Protein AF-A0A7J6AGL4-F1 (afdb_monomer)

pL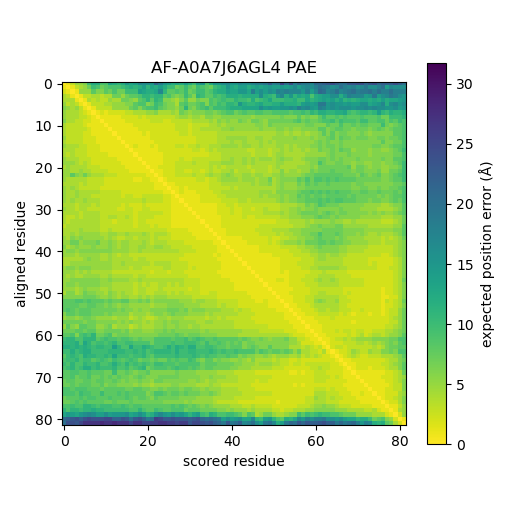DDT: mean 92.25, std 8.06, range [47.16, 97.62]

Secondary structure (DSSP, 8-state):
-GGGG-SHHHHHHHHHHHHHHHSSPPPHHHHHHHHHT--HHHHHHHHHHHTTT--------S--TTPPPHHHHHHTTS----

Foldseek 3Di:
DVVQCPDDVSVVVQQVVCCVPPVGRDDPVNVVVVVVPDDPVNVVVVCCVPQALDQDDDDDDDPCVVPDDSVVVSVVSHDDDD

Structure (mmCIF, N/CA/C/O backbone):
data_AF-A0A7J6AGL4-F1
#
_entry.id   AF-A0A7J6AGL4-F1
#
loop_
_atom_site.group_PDB
_atom_site.id
_atom_site.type_symbol
_atom_site.label_atom_id
_atom_site.label_alt_id
_atom_site.label_comp_id
_atom_site.label_asym_id
_atom_site.label_entity_id
_atom_site.label_seq_id
_atom_site.pdbx_PDB_ins_code
_atom_site.Cartn_x
_atom_site.Cartn_y
_atom_site.Cartn_z
_atom_site.occupancy
_atom_site.B_iso_or_equiv
_atom_site.auth_seq_id
_atom_site.auth_comp_id
_atom_site.auth_asym_id
_atom_site.auth_atom_id
_atom_site.pdbx_PDB_model_num
ATOM 1 N N . MET A 1 1 ? 2.907 6.010 12.334 1.00 64.25 1 MET A N 1
ATOM 2 C CA . MET A 1 1 ? 3.198 7.344 11.754 1.00 64.25 1 MET A CA 1
ATOM 3 C C . MET A 1 1 ? 3.938 8.268 12.713 1.00 64.25 1 MET A C 1
ATOM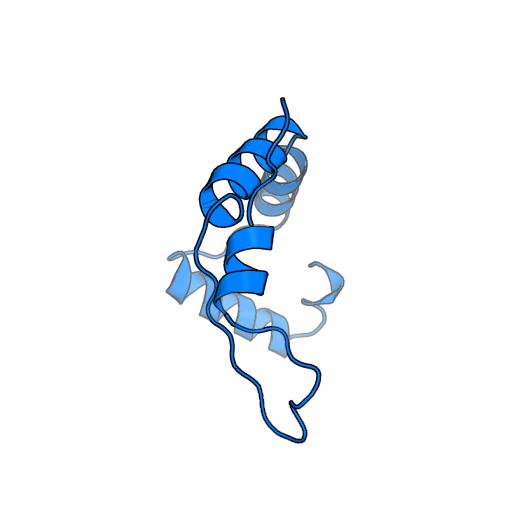 5 O O . MET A 1 1 ? 4.773 9.018 12.238 1.00 64.25 1 MET A O 1
ATOM 9 N N . LEU A 1 2 ? 3.720 8.181 14.031 1.00 68.19 2 LEU A N 1
ATOM 10 C CA . LEU A 1 2 ? 4.381 9.058 15.009 1.00 68.19 2 LEU A CA 1
ATOM 11 C C . LEU A 1 2 ? 5.919 9.080 14.902 1.00 68.19 2 LEU A C 1
ATOM 13 O O . LEU A 1 2 ? 6.519 10.144 14.897 1.00 68.19 2 LEU A O 1
ATOM 17 N N . LEU A 1 3 ? 6.538 7.909 14.716 1.00 71.94 3 LEU A N 1
ATOM 18 C CA . LEU A 1 3 ? 7.995 7.770 14.593 1.00 71.94 3 LEU A CA 1
ATOM 19 C C . LEU A 1 3 ? 8.580 8.383 13.304 1.00 71.94 3 LEU A C 1
ATOM 21 O O . LEU A 1 3 ? 9.783 8.583 13.228 1.00 71.94 3 LEU A O 1
ATOM 25 N N . HIS A 1 4 ? 7.754 8.671 12.288 1.00 75.56 4 HIS A N 1
ATOM 26 C CA . HIS A 1 4 ? 8.213 9.330 11.054 1.00 75.56 4 HIS A CA 1
ATOM 27 C C . HIS A 1 4 ? 8.260 10.859 11.184 1.00 75.56 4 HIS A C 1
ATOM 29 O O . HIS A 1 4 ? 8.822 11.516 10.317 1.00 75.56 4 HIS A O 1
ATOM 35 N N . LEU A 1 5 ? 7.667 11.426 12.238 1.00 81.56 5 LEU A N 1
ATOM 36 C CA . LEU A 1 5 ? 7.626 12.868 12.495 1.00 81.56 5 LEU A CA 1
ATOM 37 C C . LEU A 1 5 ? 8.670 13.295 13.535 1.00 81.56 5 LEU A C 1
ATOM 39 O O . LEU A 1 5 ? 8.492 14.315 14.197 1.00 81.56 5 LEU A O 1
ATOM 43 N N . ASP A 1 6 ? 9.738 12.514 13.701 1.00 79.75 6 ASP A N 1
ATOM 44 C CA . ASP A 1 6 ? 10.813 12.841 14.630 1.00 79.75 6 ASP A CA 1
ATOM 45 C C . ASP A 1 6 ? 11.868 13.729 13.950 1.00 79.75 6 ASP A C 1
ATOM 47 O O . ASP A 1 6 ? 12.495 13.344 12.962 1.00 79.75 6 ASP A O 1
ATOM 51 N N . GLY A 1 7 ? 12.029 14.950 14.459 1.00 89.06 7 GLY A N 1
ATOM 52 C CA . GLY A 1 7 ? 12.900 15.984 13.896 1.00 89.06 7 GLY A CA 1
ATOM 53 C C . GLY A 1 7 ? 12.171 17.085 13.111 1.00 89.06 7 GLY A C 1
ATOM 54 O O . GLY A 1 7 ? 11.046 16.937 12.639 1.00 89.06 7 GLY A O 1
ATOM 55 N N . SER A 1 8 ? 12.828 18.236 12.953 1.00 91.56 8 SER A N 1
ATOM 56 C CA . SER A 1 8 ? 12.232 19.432 12.334 1.00 91.56 8 SER A CA 1
ATOM 57 C C . SER A 1 8 ? 11.972 19.288 10.829 1.00 91.56 8 SER A C 1
ATOM 59 O O . SER A 1 8 ? 10.960 19.782 10.332 1.00 91.56 8 SER A O 1
ATOM 61 N N . THR A 1 9 ? 12.848 18.592 10.102 1.00 92.81 9 THR A N 1
ATOM 62 C CA . THR A 1 9 ? 12.722 18.371 8.652 1.00 92.81 9 THR A CA 1
ATOM 63 C C . THR A 1 9 ? 11.477 17.559 8.268 1.00 92.81 9 THR A C 1
ATOM 65 O O . THR A 1 9 ? 10.702 18.060 7.451 1.00 92.81 9 THR A O 1
ATOM 68 N N . PRO A 1 10 ? 11.218 16.359 8.834 1.00 91.19 10 PRO A N 1
ATOM 69 C CA . PRO A 1 10 ? 10.013 15.601 8.490 1.00 91.19 10 PRO A CA 1
ATOM 70 C C . PRO A 1 10 ? 8.725 16.297 8.941 1.00 91.19 10 PRO A C 1
ATOM 72 O O . PRO A 1 10 ? 7.709 16.202 8.260 1.00 91.19 10 PRO A O 1
ATOM 75 N N . ILE A 1 11 ? 8.759 17.061 10.039 1.00 91.62 11 ILE A N 1
ATOM 76 C CA . ILE A 1 11 ? 7.608 17.875 10.454 1.00 91.62 11 ILE A CA 1
ATOM 77 C C . ILE A 1 11 ? 7.308 18.968 9.418 1.00 91.62 11 ILE A C 1
ATOM 79 O O . ILE A 1 11 ? 6.145 19.196 9.090 1.00 91.62 11 ILE A O 1
ATOM 83 N N . CYS A 1 12 ? 8.338 19.641 8.897 1.00 93.38 12 CYS A N 1
ATOM 84 C CA . CYS A 1 12 ? 8.178 20.678 7.877 1.00 93.38 12 CYS A CA 1
ATOM 85 C C . CYS A 1 12 ? 7.601 20.110 6.569 1.00 93.38 12 CYS A C 1
ATOM 87 O O . CYS A 1 12 ? 6.666 20.687 6.008 1.00 93.38 12 CYS A O 1
ATOM 89 N N . GLU A 1 13 ? 8.103 18.952 6.124 1.00 94.50 13 GLU A N 1
ATOM 90 C CA . GLU A 1 13 ? 7.559 18.230 4.966 1.00 94.50 13 GLU A CA 1
ATOM 91 C C . GLU A 1 13 ? 6.082 17.887 5.168 1.00 94.50 13 GLU A C 1
ATOM 93 O O . GLU A 1 13 ? 5.260 18.202 4.308 1.00 94.50 13 GLU A O 1
ATOM 98 N N . ASP A 1 14 ? 5.729 17.318 6.322 1.00 92.88 14 ASP A N 1
ATOM 99 C CA . ASP A 1 14 ? 4.360 16.905 6.612 1.00 92.88 14 ASP A CA 1
ATOM 100 C C . ASP A 1 14 ? 3.389 18.091 6.630 1.00 92.88 14 ASP A C 1
ATOM 102 O O . ASP A 1 14 ? 2.308 18.010 6.045 1.00 92.88 14 A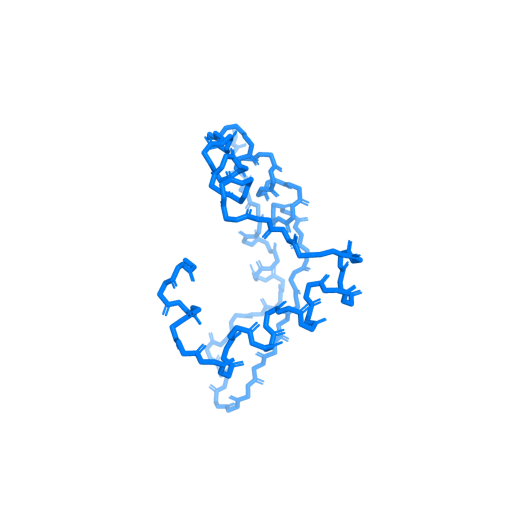SP A O 1
ATOM 106 N N . ILE A 1 15 ? 3.785 19.221 7.231 1.00 93.62 15 ILE A N 1
ATOM 107 C CA . ILE A 1 15 ? 2.991 20.457 7.201 1.00 93.62 15 ILE A CA 1
ATOM 108 C C . ILE A 1 15 ? 2.751 20.890 5.752 1.00 93.62 15 ILE A C 1
ATOM 110 O O . ILE A 1 15 ? 1.603 21.112 5.364 1.00 93.62 15 ILE A O 1
ATOM 114 N N . GLY A 1 16 ? 3.814 20.996 4.949 1.00 95.50 16 GLY A N 1
ATOM 115 C CA . GLY A 1 16 ? 3.718 21.444 3.561 1.00 95.50 16 GLY A CA 1
ATOM 116 C C . GLY A 1 16 ? 2.851 20.517 2.709 1.00 95.50 16 GLY A C 1
ATOM 117 O O . GLY A 1 16 ? 1.906 20.964 2.058 1.00 95.50 16 GLY A O 1
ATOM 118 N N . ARG A 1 17 ? 3.114 19.209 2.760 1.00 95.62 17 ARG A N 1
ATOM 119 C CA . ARG A 1 17 ? 2.371 18.205 1.992 1.00 95.62 17 ARG A CA 1
ATOM 120 C C . ARG A 1 17 ? 0.902 18.161 2.390 1.00 95.62 17 ARG A C 1
ATOM 122 O O . ARG A 1 17 ? 0.044 18.133 1.513 1.00 95.62 17 ARG A O 1
ATOM 129 N N . GLN A 1 18 ? 0.581 18.170 3.684 1.00 95.88 18 GLN A N 1
ATOM 130 C CA . GLN A 1 18 ? -0.817 18.144 4.119 1.00 95.88 18 GLN A CA 1
ATOM 131 C C . GLN A 1 18 ? -1.564 19.432 3.754 1.00 95.88 18 GLN A C 1
ATOM 133 O O . GLN A 1 18 ? -2.728 19.361 3.363 1.00 95.88 18 GLN A O 1
ATOM 138 N N . MET A 1 19 ? -0.901 20.593 3.7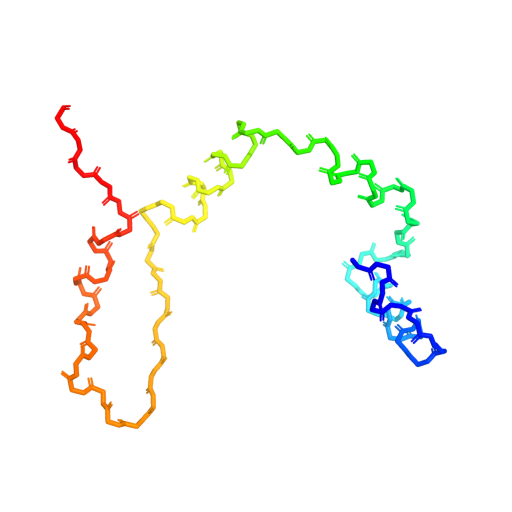91 1.00 96.44 19 MET A N 1
ATOM 139 C CA . MET A 1 19 ? -1.498 21.835 3.287 1.00 96.44 19 MET A CA 1
ATOM 140 C C . MET A 1 19 ? -1.836 21.747 1.799 1.00 96.44 19 MET A C 1
ATOM 142 O O . MET A 1 19 ? -2.916 22.171 1.404 1.00 96.44 19 MET A O 1
ATOM 146 N N . LEU A 1 20 ? -0.969 21.146 0.982 1.00 96.69 20 LEU A N 1
ATOM 147 C CA . LEU A 1 20 ? -1.223 20.992 -0.453 1.00 96.69 20 LEU A CA 1
ATOM 148 C C . LEU A 1 20 ? -2.278 19.920 -0.766 1.00 96.69 20 LEU A C 1
ATOM 150 O O . LEU A 1 20 ? -3.127 20.133 -1.625 1.00 96.69 20 LEU A O 1
ATOM 154 N N . CYS A 1 21 ? -2.247 18.773 -0.083 1.00 95.56 21 CYS A N 1
ATOM 155 C CA . CYS A 1 21 ? -3.160 17.660 -0.360 1.00 95.56 21 CYS A CA 1
ATOM 156 C C . CYS A 1 21 ? -4.548 17.837 0.270 1.00 95.56 21 CYS A C 1
ATOM 158 O O . CYS A 1 21 ? -5.541 17.401 -0.309 1.00 95.56 21 CYS A O 1
ATOM 160 N N . TYR A 1 22 ? -4.621 18.426 1.466 1.00 94.50 22 TYR A N 1
ATOM 161 C CA . TYR A 1 22 ? -5.839 18.472 2.283 1.00 94.50 22 TYR A CA 1
ATOM 162 C C . TYR A 1 22 ? -6.284 19.895 2.645 1.00 94.50 22 TYR A C 1
ATOM 164 O O . TYR A 1 22 ? -7.323 20.054 3.286 1.00 94.50 22 TYR A O 1
ATOM 172 N N . GLY A 1 23 ? -5.503 20.926 2.299 1.00 95.50 23 GLY A N 1
ATOM 173 C CA . GLY A 1 23 ? -5.780 22.320 2.672 1.00 95.50 23 GLY A CA 1
ATOM 174 C C . GLY A 1 23 ? -5.597 22.623 4.162 1.00 95.50 23 GLY A C 1
ATOM 175 O O . GLY A 1 23 ? -5.845 23.744 4.599 1.00 95.50 23 GLY A O 1
ATOM 176 N N . ARG A 1 24 ? -5.200 21.629 4.963 1.00 95.81 24 ARG A N 1
ATOM 177 C CA . ARG A 1 24 ? -4.986 21.750 6.406 1.00 95.81 24 ARG A CA 1
ATOM 178 C C . ARG A 1 24 ? -4.044 20.667 6.904 1.00 95.81 24 ARG A C 1
ATOM 180 O 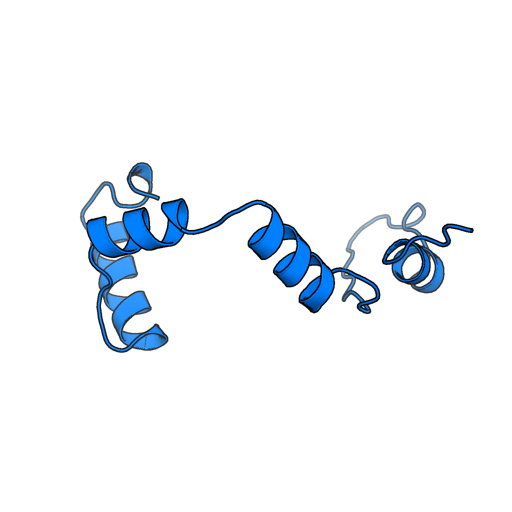O . ARG A 1 24 ? -3.920 19.611 6.290 1.00 95.81 24 ARG A O 1
ATOM 187 N N . ARG A 1 25 ? -3.477 20.886 8.087 1.00 93.75 25 ARG A N 1
ATOM 188 C CA . ARG A 1 25 ? -2.765 19.848 8.828 1.00 93.75 25 ARG A CA 1
ATOM 189 C C . ARG A 1 25 ? -3.757 19.099 9.710 1.00 93.75 25 ARG A C 1
ATOM 191 O O . ARG A 1 25 ? -4.436 19.710 10.534 1.00 93.75 25 ARG A O 1
ATOM 198 N N . ILE A 1 26 ? -3.854 17.792 9.522 1.00 93.56 26 ILE A N 1
ATOM 199 C CA . ILE A 1 26 ? -4.701 16.906 10.314 1.00 93.56 26 ILE A CA 1
ATOM 200 C C . ILE A 1 26 ? -4.007 16.683 11.666 1.00 93.56 26 ILE A C 1
ATOM 202 O O . ILE A 1 26 ? -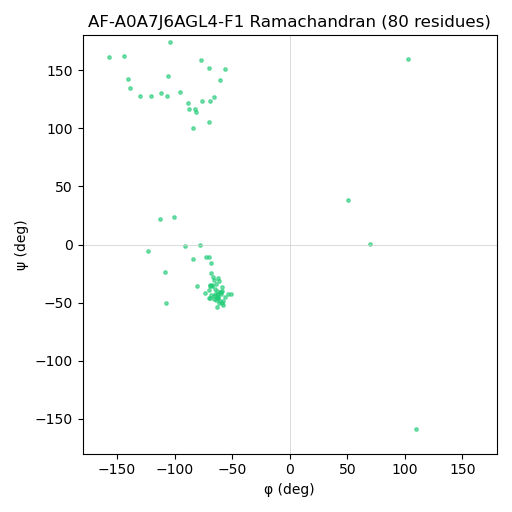2.847 16.260 11.691 1.00 93.56 26 ILE A O 1
ATOM 206 N N . PRO A 1 27 ? -4.664 16.989 12.797 1.00 92.19 27 PRO A N 1
ATOM 207 C CA . PRO A 1 27 ? -4.080 16.760 14.107 1.00 92.19 27 PRO A CA 1
ATOM 208 C C . PRO A 1 27 ? -3.998 15.260 14.420 1.00 92.19 27 PRO A C 1
ATOM 210 O O . PRO A 1 27 ? -4.816 14.463 13.961 1.00 92.19 27 PRO A O 1
ATOM 213 N N . LEU A 1 28 ? -3.016 14.881 15.241 1.00 89.19 28 LEU A N 1
ATOM 214 C CA . LEU A 1 28 ? -2.705 13.475 15.520 1.00 89.19 28 LEU A CA 1
ATOM 215 C C . LEU A 1 28 ? -3.879 12.707 16.147 1.00 89.19 28 LEU A C 1
ATOM 217 O O . LEU A 1 28 ? -4.163 11.602 15.709 1.00 89.19 28 LEU A O 1
ATOM 221 N N . HIS A 1 29 ? -4.619 13.316 17.076 1.00 92.81 29 HIS A N 1
ATOM 222 C CA . HIS A 1 29 ? -5.783 12.677 17.704 1.00 92.81 29 HIS A CA 1
ATOM 223 C C . HIS A 1 29 ? -6.913 12.376 16.703 1.00 92.81 29 HIS A C 1
ATOM 225 O O . HIS A 1 29 ? -7.609 11.375 16.830 1.00 92.81 29 HIS A O 1
ATOM 231 N N . GLU A 1 30 ? -7.105 13.228 15.689 1.00 94.19 30 GLU A N 1
ATOM 232 C CA . GLU A 1 30 ? -8.094 12.980 14.636 1.00 94.19 30 GLU A CA 1
ATOM 233 C C . GLU A 1 30 ? -7.639 11.820 13.746 1.00 94.19 30 GLU A C 1
ATOM 235 O O . GLU A 1 30 ? -8.451 10.990 13.343 1.00 94.19 30 GLU A O 1
ATOM 240 N N . LEU A 1 31 ? -6.340 11.752 13.446 1.00 91.81 31 LEU A N 1
ATOM 241 C CA . LEU A 1 31 ? -5.761 10.648 12.690 1.00 91.81 31 LEU A CA 1
ATOM 242 C C . LEU A 1 31 ? -5.918 9.317 13.441 1.00 91.81 31 LEU A C 1
ATOM 244 O O . LEU A 1 31 ? -6.345 8.342 12.832 1.00 91.81 31 LEU A O 1
ATOM 248 N N . GLU A 1 32 ? -5.620 9.290 14.741 1.00 92.69 32 GLU A N 1
ATOM 249 C CA . GLU A 1 32 ? -5.800 8.117 15.608 1.00 92.69 32 GLU A CA 1
ATOM 250 C C . GLU A 1 32 ? -7.263 7.667 15.627 1.00 92.69 32 GLU A C 1
ATOM 252 O O . GLU A 1 32 ? -7.551 6.527 15.275 1.00 92.69 32 GLU A O 1
ATOM 257 N N . ALA A 1 33 ? -8.202 8.585 15.875 1.00 95.81 33 ALA A N 1
ATOM 258 C CA . ALA A 1 33 ? -9.631 8.269 15.863 1.00 95.81 33 ALA A CA 1
ATOM 259 C C . ALA A 1 33 ? -10.112 7.710 14.510 1.00 95.81 33 ALA A C 1
ATOM 261 O O . ALA A 1 33 ? -10.960 6.821 14.466 1.00 95.81 33 ALA A O 1
ATOM 262 N N . ARG A 1 34 ? -9.571 8.211 13.390 1.00 94.62 34 ARG A N 1
ATOM 263 C CA . ARG A 1 34 ? -9.880 7.689 12.048 1.00 94.62 34 ARG A CA 1
ATOM 264 C C . ARG A 1 34 ? -9.305 6.297 11.811 1.00 94.62 34 ARG A C 1
ATOM 266 O O . ARG A 1 34 ? -9.925 5.534 11.079 1.00 94.62 34 ARG A O 1
ATOM 273 N N . ILE A 1 35 ? -8.133 5.990 12.366 1.00 93.75 35 ILE A N 1
ATOM 274 C CA . ILE A 1 35 ? -7.521 4.658 12.277 1.00 93.75 35 ILE A CA 1
ATOM 275 C C . ILE A 1 35 ? -8.341 3.665 13.105 1.00 93.75 35 ILE A C 1
ATOM 277 O O . ILE A 1 35 ? -8.697 2.606 12.596 1.00 93.75 35 ILE A O 1
ATOM 281 N N . ASP A 1 36 ? -8.703 4.039 14.330 1.00 96.19 36 ASP A N 1
ATOM 282 C CA . ASP A 1 36 ? -9.455 3.183 15.254 1.00 96.19 36 ASP A CA 1
ATOM 283 C C . ASP A 1 36 ? -10.897 2.927 14.796 1.00 96.19 36 ASP A C 1
ATOM 285 O O . ASP A 1 36 ? -11.493 1.906 15.133 1.00 96.19 36 ASP A O 1
ATOM 289 N N . ALA A 1 37 ? -11.465 3.828 13.990 1.00 96.38 37 ALA A N 1
ATOM 290 C CA . ALA A 1 37 ? -12.786 3.650 13.396 1.00 96.38 37 ALA A CA 1
ATOM 291 C C . ALA A 1 37 ? -12.838 2.558 12.305 1.00 96.38 37 ALA A C 1
ATOM 293 O O . ALA A 1 37 ? -13.931 2.210 11.855 1.00 96.38 37 ALA A O 1
ATOM 294 N N . ILE A 1 38 ? -11.695 2.039 11.842 1.00 96.81 38 ILE A N 1
ATOM 295 C CA . ILE A 1 38 ? -11.643 1.042 10.766 1.00 96.81 38 ILE A CA 1
ATOM 296 C C . ILE A 1 38 ? -11.908 -0.354 11.335 1.00 96.81 38 ILE A C 1
ATOM 298 O O . ILE A 1 38 ? -11.104 -0.899 12.090 1.00 96.81 38 ILE A O 1
ATOM 302 N N . ASP A 1 39 ? -13.005 -0.974 10.900 1.00 96.94 39 ASP A N 1
ATOM 303 C CA . ASP A 1 39 ? -13.367 -2.347 11.250 1.00 96.94 39 ASP A CA 1
ATOM 304 C C . ASP A 1 39 ? -13.104 -3.347 10.103 1.00 96.94 39 ASP A C 1
ATOM 306 O O . ASP A 1 39 ? -12.739 -2.997 8.975 1.00 96.94 39 ASP A O 1
ATOM 310 N N . ALA A 1 40 ? -13.304 -4.639 10.386 1.00 97.62 40 ALA A N 1
ATOM 311 C CA . ALA A 1 40 ? -13.101 -5.705 9.404 1.00 97.62 40 ALA A CA 1
ATOM 312 C C . ALA A 1 40 ? -14.026 -5.579 8.178 1.00 97.62 40 ALA A C 1
ATOM 314 O O . ALA A 1 40 ? -13.634 -5.959 7.070 1.00 97.62 40 ALA A O 1
ATOM 315 N N . ASN A 1 41 ? -15.234 -5.031 8.353 1.00 97.62 41 ASN A N 1
ATOM 316 C CA . ASN A 1 41 ? -16.169 -4.815 7.251 1.00 97.62 41 ASN A CA 1
ATOM 317 C C . ASN A 1 41 ? -15.671 -3.706 6.326 1.00 97.62 41 ASN A C 1
ATOM 319 O O . ASN A 1 41 ? -15.588 -3.925 5.119 1.00 97.62 41 ASN A O 1
ATOM 323 N N . THR A 1 42 ? -15.229 -2.580 6.889 1.00 97.12 42 THR A N 1
ATOM 324 C CA . THR A 1 42 ? -14.625 -1.470 6.144 1.00 97.12 42 THR A CA 1
ATOM 325 C C . THR A 1 42 ? -13.431 -1.956 5.327 1.00 97.12 42 THR A C 1
ATOM 327 O O . THR A 1 42 ? -13.326 -1.655 4.137 1.00 97.12 42 THR A O 1
ATOM 330 N N . ILE A 1 43 ? -12.553 -2.777 5.917 1.00 97.50 43 ILE A N 1
ATOM 331 C CA . ILE A 1 43 ? -11.414 -3.371 5.195 1.00 97.50 43 ILE A CA 1
ATOM 332 C C . ILE A 1 43 ? -11.907 -4.233 4.030 1.00 97.50 43 ILE A C 1
ATOM 334 O O . ILE A 1 43 ? -11.435 -4.078 2.901 1.00 97.50 43 ILE A O 1
ATOM 338 N N . LYS A 1 44 ? -12.880 -5.120 4.270 1.00 96.94 44 LYS A N 1
ATOM 339 C CA . LYS A 1 44 ? -13.437 -5.990 3.227 1.00 96.94 44 LYS A CA 1
ATOM 340 C C . LYS A 1 44 ? -14.058 -5.182 2.087 1.00 96.94 44 LYS A C 1
ATOM 342 O O . LYS A 1 44 ? -13.826 -5.511 0.923 1.00 96.94 44 LYS A O 1
ATOM 347 N N . GLU A 1 45 ? -14.803 -4.126 2.390 1.00 97.12 45 GLU A N 1
ATOM 348 C CA . GLU A 1 45 ? -15.414 -3.233 1.402 1.00 97.12 45 GLU A CA 1
ATOM 349 C C . GLU A 1 45 ? -14.365 -2.491 0.571 1.00 97.12 45 GLU A C 1
ATOM 351 O O . GLU A 1 45 ? -14.427 -2.506 -0.660 1.00 97.12 45 GLU A O 1
ATOM 356 N N . VAL A 1 46 ? -13.358 -1.900 1.219 1.00 97.56 46 VAL A N 1
ATOM 357 C CA . VAL A 1 46 ? -12.273 -1.169 0.547 1.00 97.56 46 VAL A CA 1
ATOM 358 C C . VAL A 1 46 ? -11.452 -2.106 -0.343 1.00 97.56 46 VAL A C 1
ATOM 360 O O . VAL A 1 46 ? -11.211 -1.791 -1.512 1.00 97.56 46 VAL A O 1
A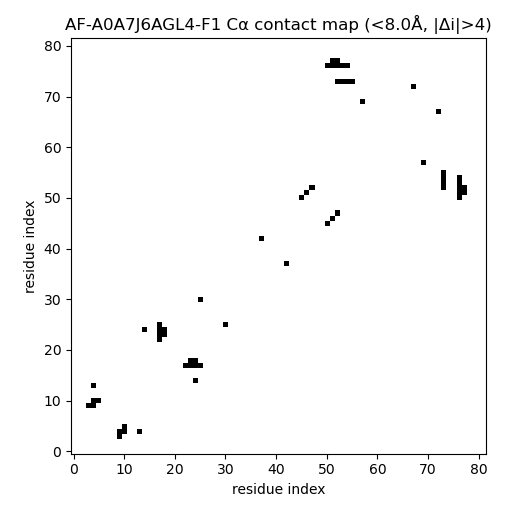TOM 363 N N . CYS A 1 47 ? -11.078 -3.288 0.154 1.00 96.62 47 CYS A N 1
ATOM 364 C CA . CYS A 1 47 ? -10.375 -4.301 -0.635 1.00 96.62 47 CYS A CA 1
ATOM 365 C C . CYS A 1 47 ? -11.235 -4.805 -1.801 1.00 96.62 47 CYS A C 1
ATOM 367 O O . CYS A 1 47 ? -10.733 -4.964 -2.912 1.00 96.62 47 CYS A O 1
ATOM 369 N N . THR A 1 48 ? -12.539 -4.997 -1.601 1.00 95.62 48 THR A N 1
ATOM 370 C CA . THR A 1 48 ? -13.446 -5.387 -2.692 1.00 95.62 48 THR A CA 1
ATOM 371 C C . THR A 1 48 ? -13.553 -4.284 -3.746 1.00 95.62 48 THR A C 1
ATOM 373 O O . THR A 1 48 ? -13.569 -4.558 -4.944 1.00 95.62 48 THR A O 1
ATOM 376 N N . LYS A 1 49 ? -13.568 -3.018 -3.320 1.00 96.31 49 LYS A N 1
ATOM 377 C CA . LYS A 1 49 ? -13.669 -1.862 -4.214 1.00 96.31 49 LYS A CA 1
ATOM 378 C C . LYS A 1 49 ? -12.419 -1.659 -5.068 1.00 96.31 49 LYS A C 1
ATOM 380 O O . LYS A 1 49 ? -12.563 -1.353 -6.252 1.00 96.31 49 LYS A O 1
ATOM 385 N N . TYR A 1 50 ? -11.225 -1.785 -4.491 1.00 96.94 50 TYR A N 1
ATOM 386 C CA . TYR A 1 50 ? -9.976 -1.398 -5.165 1.00 96.94 50 TYR A CA 1
ATOM 387 C C . TYR A 1 50 ? -9.083 -2.562 -5.595 1.00 96.94 50 TYR A C 1
ATOM 389 O O . TYR A 1 50 ? -8.289 -2.386 -6.513 1.00 96.94 50 TYR A O 1
ATOM 397 N N . ILE A 1 51 ? -9.202 -3.733 -4.970 1.00 95.38 51 ILE A N 1
ATOM 398 C CA . ILE A 1 51 ? -8.336 -4.886 -5.253 1.00 95.38 51 ILE A CA 1
ATOM 399 C C . ILE A 1 51 ? -9.116 -5.951 -6.024 1.00 95.38 51 ILE A C 1
ATOM 401 O O . ILE A 1 51 ? -8.664 -6.415 -7.070 1.00 95.38 51 ILE A O 1
ATOM 405 N N . TYR A 1 52 ? -10.302 -6.323 -5.541 1.00 95.69 52 TYR A N 1
ATOM 406 C CA . TYR A 1 52 ? -11.043 -7.451 -6.100 1.00 95.69 52 TYR A CA 1
ATOM 407 C C . TYR A 1 52 ? -11.513 -7.192 -7.537 1.00 95.69 52 TYR A C 1
ATOM 409 O O . TYR A 1 52 ? -12.186 -6.199 -7.827 1.00 95.69 52 TYR A O 1
ATOM 417 N N . ASN A 1 53 ? -11.170 -8.116 -8.437 1.00 94.81 53 ASN A N 1
ATOM 418 C CA . ASN A 1 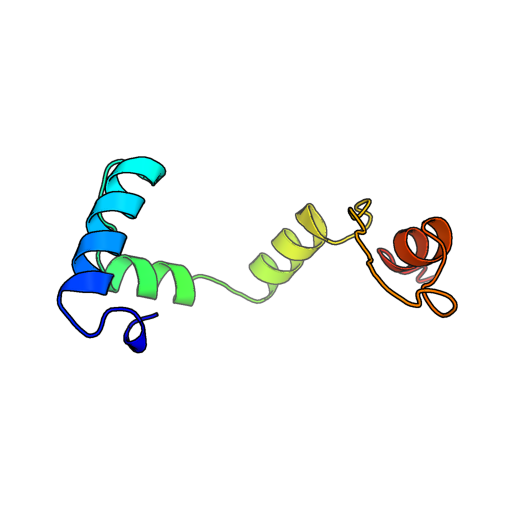53 ? -11.483 -8.064 -9.867 1.00 94.81 53 ASN A CA 1
ATOM 419 C C . ASN A 1 53 ? -11.089 -6.729 -10.536 1.00 94.81 53 ASN A C 1
ATOM 421 O O . ASN A 1 53 ? -11.813 -6.193 -11.382 1.00 94.81 53 ASN A O 1
ATOM 425 N N . LYS A 1 54 ? -9.949 -6.157 -10.132 1.00 95.56 54 LYS A N 1
ATOM 426 C CA . LYS A 1 54 ? -9.353 -4.980 -10.776 1.00 95.56 54 LYS A CA 1
ATOM 427 C C . LYS A 1 54 ? -8.138 -5.379 -11.597 1.00 95.56 54 LYS A C 1
ATOM 429 O O . LYS A 1 54 ? -7.404 -6.290 -11.240 1.00 95.56 54 LYS A O 1
ATOM 434 N N . ALA A 1 55 ? -7.949 -4.698 -12.722 1.00 94.88 55 ALA A N 1
ATOM 435 C CA . ALA A 1 55 ? -6.822 -4.921 -13.613 1.00 94.88 55 ALA A CA 1
ATOM 436 C C . ALA A 1 55 ? -5.587 -4.177 -13.062 1.00 94.88 55 ALA A C 1
ATOM 438 O O . ALA A 1 55 ? -5.629 -2.946 -12.997 1.00 94.88 55 ALA A O 1
ATOM 439 N N . PRO A 1 56 ? -4.518 -4.876 -12.631 1.00 95.88 56 PRO A N 1
ATOM 440 C CA . PRO A 1 56 ? -3.335 -4.217 -12.091 1.00 95.88 56 PRO A CA 1
ATOM 441 C C . PRO A 1 56 ? -2.470 -3.630 -13.213 1.00 95.88 56 PRO A C 1
ATOM 443 O O . PRO A 1 56 ? -2.543 -4.068 -14.364 1.00 95.88 56 PRO A O 1
ATOM 446 N N . ALA A 1 57 ? -1.624 -2.662 -12.865 1.00 96.44 57 ALA A N 1
ATOM 447 C CA . ALA A 1 57 ? -0.512 -2.219 -13.700 1.00 96.44 57 ALA A CA 1
ATOM 448 C C . ALA A 1 57 ? 0.758 -2.963 -13.264 1.00 96.44 57 ALA A C 1
ATOM 450 O O . ALA A 1 57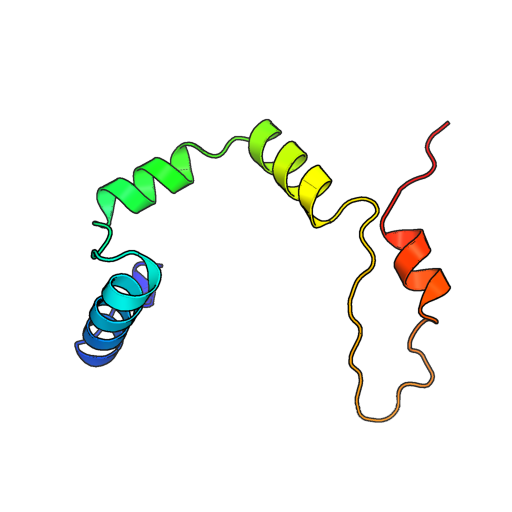 ? 1.047 -3.030 -12.070 1.00 96.44 57 ALA A O 1
ATOM 451 N N . ILE A 1 58 ? 1.496 -3.538 -14.216 1.00 95.56 58 ILE A N 1
ATOM 452 C CA . ILE A 1 58 ? 2.700 -4.337 -13.948 1.00 95.56 58 ILE A CA 1
ATOM 453 C C . ILE A 1 58 ? 3.882 -3.682 -14.660 1.00 95.56 58 ILE A C 1
ATOM 455 O O . ILE A 1 58 ? 3.815 -3.422 -15.859 1.00 95.56 58 ILE A O 1
ATOM 459 N N . ALA A 1 59 ? 4.957 -3.428 -13.916 1.00 95.00 59 ALA A N 1
ATOM 460 C CA . ALA A 1 59 ? 6.228 -2.941 -14.435 1.00 95.00 59 ALA A CA 1
ATOM 461 C C . ALA A 1 59 ? 7.349 -3.828 -13.885 1.00 95.00 59 ALA A C 1
ATOM 463 O O . ALA A 1 59 ? 7.426 -4.040 -12.675 1.00 95.00 59 ALA A O 1
ATOM 464 N N . ALA A 1 60 ? 8.198 -4.357 -14.765 1.00 94.94 60 ALA A N 1
ATOM 465 C CA . ALA A 1 60 ? 9.312 -5.222 -14.396 1.00 94.94 60 ALA A CA 1
ATOM 466 C C . ALA A 1 60 ? 10.540 -4.898 -15.256 1.00 94.94 60 ALA A C 1
ATOM 468 O O . ALA A 1 60 ? 10.406 -4.568 -16.434 1.00 94.94 60 ALA A O 1
ATOM 469 N N . VAL A 1 61 ? 11.729 -4.956 -14.654 1.00 96.12 61 VAL A N 1
ATOM 470 C CA . VAL A 1 61 ? 13.013 -4.626 -15.290 1.00 96.12 61 VAL A CA 1
ATOM 471 C C . VAL A 1 61 ? 14.054 -5.650 -14.845 1.00 96.12 61 VAL A C 1
ATOM 473 O O . VAL A 1 61 ? 14.148 -5.941 -13.655 1.00 96.12 61 VAL A O 1
ATOM 476 N N . GLY A 1 62 ? 14.844 -6.171 -15.787 1.00 95.44 62 GLY A N 1
ATOM 477 C CA . GLY A 1 62 ? 15.847 -7.214 -15.543 1.00 95.44 62 GLY A CA 1
ATOM 478 C C . GLY A 1 62 ? 15.448 -8.567 -16.153 1.00 95.44 62 GLY A C 1
ATOM 479 O O . GLY A 1 62 ? 14.640 -8.587 -17.082 1.00 95.44 62 GLY A O 1
ATOM 480 N N . PRO A 1 63 ? 16.016 -9.690 -15.677 1.00 94.38 63 PRO A N 1
ATOM 481 C CA . PRO A 1 63 ? 15.611 -11.027 -16.109 1.00 94.38 63 PRO A CA 1
ATOM 482 C C . PRO A 1 63 ? 14.208 -11.345 -15.571 1.00 94.38 63 PRO A C 1
ATOM 484 O O . PRO A 1 63 ? 14.024 -11.579 -14.379 1.00 94.38 63 PRO A O 1
ATOM 487 N N . VAL A 1 64 ? 13.207 -11.299 -16.452 1.00 94.38 64 VAL A N 1
ATOM 488 C CA . VAL A 1 64 ? 11.774 -11.424 -16.118 1.00 94.38 64 VAL A CA 1
ATOM 489 C C . VAL A 1 64 ? 11.152 -12.711 -16.664 1.00 94.38 64 VAL A C 1
ATOM 491 O O . VAL A 1 64 ? 9.937 -12.794 -16.813 1.00 94.38 64 VAL A O 1
ATOM 494 N N . ASP A 1 65 ? 11.969 -13.723 -16.950 1.00 92.69 65 ASP A N 1
ATOM 495 C CA . ASP A 1 65 ? 11.529 -14.970 -17.591 1.00 92.69 65 ASP A CA 1
ATOM 496 C C . ASP A 1 65 ? 10.509 -15.761 -16.749 1.00 92.69 65 ASP A C 1
ATOM 498 O O . ASP A 1 65 ? 9.648 -16.447 -17.294 1.00 92.69 65 ASP A O 1
ATOM 502 N N . GLU A 1 66 ? 10.558 -15.631 -15.419 1.00 93.75 66 GLU A N 1
ATOM 503 C CA . GLU A 1 66 ? 9.605 -16.268 -14.496 1.00 93.75 66 GLU A CA 1
ATOM 504 C C . GLU A 1 66 ? 8.376 -15.396 -14.177 1.00 93.75 66 GLU A C 1
ATOM 506 O O . GLU A 1 66 ? 7.480 -15.822 -13.439 1.00 93.75 66 GLU A O 1
ATOM 511 N N . LEU A 1 67 ? 8.297 -14.172 -14.714 1.00 94.06 67 LEU A N 1
ATOM 512 C CA . LEU A 1 67 ? 7.151 -13.300 -14.481 1.00 94.06 67 LEU A CA 1
ATOM 513 C C . LEU A 1 67 ? 5.916 -13.865 -15.190 1.00 94.06 67 LEU A C 1
ATOM 515 O O . LEU A 1 67 ? 5.897 -14.072 -16.402 1.00 94.06 67 LEU A O 1
ATOM 519 N N . ALA A 1 68 ? 4.850 -14.088 -14.423 1.00 93.69 68 ALA A N 1
ATOM 520 C CA . ALA A 1 68 ? 3.586 -14.557 -14.966 1.00 93.69 68 ALA A CA 1
ATOM 521 C C . ALA A 1 68 ? 3.003 -13.568 -15.991 1.00 93.69 68 ALA A C 1
ATOM 523 O O . ALA A 1 68 ? 3.023 -12.355 -15.780 1.00 93.69 68 ALA A O 1
ATOM 524 N N . ASP A 1 69 ? 2.409 -14.103 -17.061 1.00 93.81 69 ASP A N 1
ATOM 525 C CA . ASP A 1 69 ? 1.691 -13.295 -18.046 1.00 93.81 69 ASP A CA 1
ATOM 526 C C . ASP A 1 69 ? 0.583 -12.453 -17.392 1.00 93.81 69 ASP A C 1
ATOM 528 O O . ASP A 1 69 ? -0.051 -12.852 -16.405 1.00 93.81 69 ASP A O 1
ATOM 532 N N . TYR A 1 70 ? 0.300 -11.305 -18.003 1.00 95.50 70 TYR A N 1
ATOM 533 C CA . TYR A 1 70 ? -0.712 -10.366 -17.542 1.00 95.50 70 TYR A CA 1
ATOM 534 C C . TYR A 1 70 ? -2.068 -11.036 -17.286 1.00 95.50 70 TYR A C 1
ATOM 536 O O . TYR A 1 70 ? -2.715 -10.772 -16.269 1.00 95.50 70 TYR A O 1
ATOM 544 N N . ASN A 1 71 ? -2.499 -11.942 -18.171 1.00 94.94 71 ASN A N 1
ATOM 545 C CA . ASN A 1 71 ? -3.796 -12.607 -18.045 1.00 94.94 71 ASN A CA 1
ATOM 546 C C . ASN A 1 71 ? -3.853 -13.538 -16.835 1.00 94.94 71 ASN A C 1
ATOM 548 O O . ASN A 1 71 ? -4.891 -13.630 -16.173 1.00 94.94 71 ASN A O 1
ATOM 552 N N . ARG A 1 72 ? -2.734 -14.195 -16.513 1.00 94.69 72 ARG A N 1
ATOM 553 C CA . ARG A 1 72 ? -2.622 -15.043 -15.325 1.00 94.69 72 ARG A CA 1
ATOM 554 C C . ARG A 1 72 ? -2.723 -14.204 -14.056 1.00 94.69 72 ARG A C 1
ATOM 556 O O . ARG A 1 72 ? -3.469 -14.571 -13.152 1.00 94.69 72 ARG A O 1
ATOM 563 N N . ILE A 1 73 ? -2.041 -13.060 -14.014 1.00 95.12 73 ILE A N 1
ATOM 564 C CA . ILE A 1 73 ? -2.086 -12.151 -12.862 1.00 95.12 73 ILE A CA 1
ATOM 565 C C . ILE A 1 73 ? -3.488 -11.557 -12.701 1.00 95.12 73 ILE A C 1
ATOM 567 O O . ILE A 1 73 ? -4.059 -11.617 -11.615 1.00 95.12 73 ILE A O 1
ATOM 571 N N . LYS A 1 74 ? -4.096 -11.069 -13.787 1.00 94.38 74 LYS A N 1
ATOM 572 C CA . LYS A 1 74 ? -5.463 -10.529 -13.776 1.00 94.38 74 LYS A CA 1
ATOM 573 C C . LYS A 1 74 ? -6.492 -11.563 -13.314 1.00 94.38 74 LYS A C 1
ATOM 575 O O . LYS A 1 74 ? -7.390 -11.223 -12.549 1.00 94.38 74 LYS A O 1
ATOM 580 N N . SER A 1 75 ? -6.353 -12.818 -13.741 1.00 94.19 75 SER A N 1
ATOM 581 C CA . SER A 1 75 ? -7.242 -13.907 -13.314 1.00 94.19 75 SER A CA 1
ATOM 582 C C . SER A 1 75 ? -7.097 -14.237 -11.826 1.00 94.19 75 SER A C 1
ATOM 584 O O . SER A 1 75 ? -8.065 -14.649 -11.200 1.00 94.19 75 SER A O 1
ATOM 586 N N . GLY A 1 76 ? -5.920 -14.003 -11.237 1.00 93.50 76 GLY A N 1
ATOM 587 C CA . GLY A 1 76 ? -5.688 -14.153 -9.798 1.00 93.50 76 GLY A CA 1
ATOM 588 C C . GLY A 1 76 ? -6.325 -13.064 -8.926 1.00 93.50 76 GLY A C 1
ATOM 589 O O . GLY A 1 76 ? -6.376 -13.223 -7.709 1.00 93.50 76 GLY A O 1
ATOM 590 N N . MET A 1 77 ? -6.839 -11.976 -9.513 1.00 94.94 77 MET A N 1
ATOM 591 C CA . MET A 1 77 ? -7.439 -10.857 -8.767 1.00 94.94 77 MET A CA 1
ATOM 592 C C . MET A 1 77 ? -8.866 -11.142 -8.269 1.00 94.94 77 MET A C 1
ATOM 594 O O . MET A 1 77 ? -9.482 -10.277 -7.643 1.00 94.94 77 MET A O 1
ATOM 598 N N . TYR A 1 78 ? -9.419 -12.322 -8.549 1.00 93.25 78 TYR A N 1
ATOM 599 C CA . TYR A 1 78 ? -10.714 -12.768 -8.041 1.00 93.25 78 TYR A CA 1
ATOM 600 C C . TYR A 1 78 ? -10.698 -14.272 -7.751 1.00 93.25 78 TYR A C 1
ATOM 602 O O . TYR A 1 78 ? -9.835 -15.005 -8.232 1.00 93.25 78 TYR A O 1
ATOM 610 N N . TRP A 1 79 ? -11.656 -14.746 -6.955 1.00 91.06 79 TRP A N 1
ATOM 611 C CA . TRP A 1 79 ? -11.808 -16.170 -6.663 1.00 91.06 79 TRP A CA 1
ATOM 612 C C . TRP A 1 79 ? -13.090 -16.703 -7.290 1.00 91.06 79 TRP A C 1
ATOM 614 O O . TRP A 1 79 ? -14.167 -16.144 -7.092 1.00 91.06 79 TRP A O 1
ATOM 624 N N . LEU A 1 80 ? -12.979 -17.821 -8.004 1.00 84.56 80 LEU A N 1
ATOM 625 C CA . LEU A 1 80 ? -14.124 -18.632 -8.396 1.00 84.56 80 LEU A CA 1
ATOM 626 C C . LEU A 1 80 ? -14.446 -19.558 -7.222 1.00 84.56 80 LEU A C 1
ATOM 628 O O . LEU A 1 80 ? -13.753 -20.548 -6.996 1.00 84.56 80 LEU A O 1
ATOM 632 N N . ARG A 1 81 ? -15.455 -19.199 -6.430 1.00 77.81 81 ARG A N 1
ATOM 633 C CA . ARG A 1 81 ? -16.036 -20.096 -5.425 1.00 77.81 81 ARG A CA 1
ATOM 634 C C . ARG A 1 81 ? -17.400 -20.544 -5.947 1.00 77.81 81 ARG A C 1
ATOM 636 O O . ARG A 1 81 ? -18.173 -19.690 -6.376 1.00 77.81 81 ARG A O 1
ATOM 643 N N . ALA A 1 82 ? -17.622 -21.859 -5.975 1.00 47.16 82 ALA A N 1
ATOM 644 C CA . ALA A 1 82 ? -18.937 -22.465 -6.183 1.00 47.16 82 ALA A CA 1
ATOM 645 C C . ALA A 1 82 ? -19.817 -22.272 -4.941 1.00 47.16 82 ALA A C 1
ATOM 647 O O . ALA A 1 82 ? -19.234 -22.180 -3.832 1.00 47.16 82 ALA A O 1
#

Mean predicted aligned error: 5.42 Å

Nearest PDB structures (foldseek):
  8iao-assembly1_AA  TM=9.725E-01  e=5.515E-07  Mus musculus
  8ic5-assembly1_Aa  TM=9.676E-01  e=5.515E-07  Mus musculus
  8pw5-assembly1_L  TM=9.699E-01  e=8.142E-07  Mus musculus
  7jrg-assembly1_A  TM=9.827E-01  e=2.710E-05  Vigna radiata var. radiata
  8ab7-assembly1_A  TM=9.630E-01  e=2.163E-04  Yarrowia lipolytica

Solvent-accessible surface area (backbone atoms only — not comparable to full-atom values): 5260 Å² total; per-residue (Å²): 114,75,85,66,50,66,58,72,66,45,42,50,50,49,47,54,52,28,36,74,76,66,72,42,72,82,54,68,70,61,53,50,54,58,57,71,68,61,47,74,64,57,52,51,51,52,44,48,72,69,48,43,71,38,82,78,87,87,86,88,86,75,95,59,87,86,60,73,55,69,68,61,56,42,57,65,29,52,81,92,74,134

Organism: Ameiurus melas (NCBI:txid219545)

Sequence (82 aa):
MLLHLDGSTPICEDIGRQMLCYGRRIPLHELEARIDAIDANTIKEVCTKYIYNKAPAIAAVGPVDELADYNRIKSGMYWLRA

InterPro domains:
  IPR011249 Metalloenzyme, LuxS/M16 peptidase-like [SSF63411] (2-73)
  IPR050361 Mitochondrial Processing Peptidase/Ubiquinol-cytochrome c Reductase Complex [PTHR11851] (1-67)

Radius of gyration: 19.35 Å; Cα contacts (8 Å, |Δi|>4): 30; chains: 1; bounding box: 35×45×36 Å